Protein AF-J3I669-F1 (afdb_monomer_lite)

pLDDT: mean 90.77, std 11.13, range [43.34, 97.88]

Sequence (67 aa):
MDRREEFLEKALAVHREYELATTVMRQMISEKKTYGPEWNLADARQKAALEDWTSLLRNYSDIHKTR

Structure (mmCIF, N/CA/C/O backbone):
data_AF-J3I669-F1
#
_entry.id   AF-J3I669-F1
#
loop_
_atom_site.group_PDB
_atom_site.id
_atom_site.type_symbol
_atom_site.label_atom_id
_atom_site.label_alt_id
_atom_site.label_comp_id
_atom_site.label_asym_id
_atom_site.label_entity_id
_atom_site.label_seq_id
_atom_site.pdbx_PDB_ins_code
_atom_site.Cartn_x
_atom_site.Cartn_y
_atom_site.Cartn_z
_atom_site.occupancy
_atom_site.B_iso_or_equiv
_atom_site.auth_seq_id
_atom_site.auth_comp_id
_atom_site.auth_asym_id
_atom_site.auth_atom_id
_atom_site.pdbx_PDB_model_num
ATOM 1 N N . MET A 1 1 ? 9.538 -11.295 -20.857 1.00 63.06 1 MET A N 1
ATOM 2 C CA . MET A 1 1 ? 8.919 -10.168 -20.141 1.00 63.06 1 MET A CA 1
ATOM 3 C C . MET A 1 1 ? 9.773 -8.947 -20.406 1.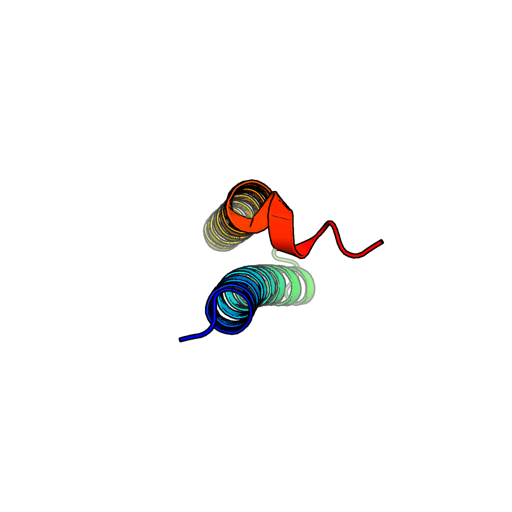00 63.06 1 MET A C 1
ATOM 5 O O . MET A 1 1 ? 10.989 -9.049 -20.264 1.00 63.06 1 MET A O 1
ATOM 9 N N . ASP A 1 2 ? 9.175 -7.859 -20.880 1.00 88.94 2 ASP A N 1
ATOM 10 C CA . ASP A 1 2 ? 9.884 -6.582 -21.034 1.00 88.94 2 ASP A CA 1
ATOM 11 C C . ASP A 1 2 ? 10.199 -6.012 -19.636 1.00 88.94 2 ASP A C 1
ATOM 13 O O . ASP A 1 2 ? 9.407 -6.162 -18.707 1.00 88.94 2 ASP A O 1
ATOM 17 N N . ARG A 1 3 ? 11.342 -5.340 -19.461 1.00 87.75 3 ARG A N 1
ATOM 18 C CA . ARG A 1 3 ? 11.726 -4.702 -18.189 1.00 87.75 3 ARG A CA 1
ATOM 19 C C . ARG A 1 3 ? 10.668 -3.691 -17.733 1.00 87.75 3 ARG A C 1
ATOM 21 O O . ARG A 1 3 ? 10.437 -3.524 -16.537 1.00 87.75 3 ARG A O 1
ATOM 28 N N . ARG A 1 4 ? 9.992 -3.043 -18.689 1.00 90.06 4 ARG A N 1
ATOM 29 C CA . ARG A 1 4 ? 8.853 -2.153 -18.424 1.00 90.06 4 ARG A CA 1
ATOM 30 C C . ARG A 1 4 ? 7.618 -2.901 -17.925 1.00 90.06 4 ARG A C 1
ATOM 32 O O . ARG A 1 4 ? 6.926 -2.398 -17.046 1.00 90.06 4 ARG A O 1
ATOM 39 N N . GLU A 1 5 ? 7.341 -4.073 -18.479 1.00 93.88 5 GLU A N 1
ATOM 40 C CA . GLU A 1 5 ? 6.223 -4.929 -18.074 1.00 93.88 5 GLU A CA 1
ATOM 41 C C . GLU A 1 5 ? 6.431 -5.452 -16.647 1.00 93.88 5 GLU A C 1
ATOM 43 O O . GLU A 1 5 ? 5.541 -5.319 -15.812 1.00 93.88 5 GLU A O 1
ATOM 48 N N . GLU A 1 6 ? 7.646 -5.909 -16.330 1.00 93.75 6 GLU A N 1
ATOM 49 C CA . GLU A 1 6 ? 8.026 -6.344 -14.981 1.00 93.75 6 GLU A CA 1
ATOM 50 C C . GLU A 1 6 ? 7.905 -5.204 -13.952 1.00 93.75 6 GLU A C 1
ATOM 52 O O . GLU A 1 6 ? 7.404 -5.400 -12.842 1.00 93.75 6 GLU A O 1
ATOM 57 N N . PHE A 1 7 ? 8.325 -3.987 -14.318 1.00 94.00 7 PHE A N 1
ATOM 58 C CA . PHE A 1 7 ? 8.143 -2.812 -13.466 1.00 94.00 7 PHE A CA 1
ATOM 59 C C . PHE A 1 7 ? 6.666 -2.521 -13.201 1.00 94.00 7 PHE A C 1
ATOM 61 O O . PHE A 1 7 ? 6.296 -2.280 -12.055 1.00 94.00 7 PHE A O 1
ATOM 68 N N . LEU A 1 8 ? 5.823 -2.539 -14.238 1.00 95.31 8 LEU A N 1
ATOM 69 C CA . LEU A 1 8 ? 4.393 -2.269 -14.093 1.00 95.31 8 LEU A CA 1
ATOM 70 C C . LEU A 1 8 ? 3.703 -3.326 -13.229 1.00 95.31 8 LEU A C 1
ATOM 72 O O . LEU A 1 8 ? 2.895 -2.969 -12.375 1.00 95.31 8 LEU A O 1
ATOM 76 N N . GLU A 1 9 ? 4.045 -4.601 -13.401 1.00 96.50 9 GLU A N 1
ATOM 77 C CA . GLU A 1 9 ? 3.519 -5.684 -12.571 1.00 96.50 9 GLU A CA 1
ATOM 78 C C . GLU A 1 9 ? 3.872 -5.473 -11.091 1.00 96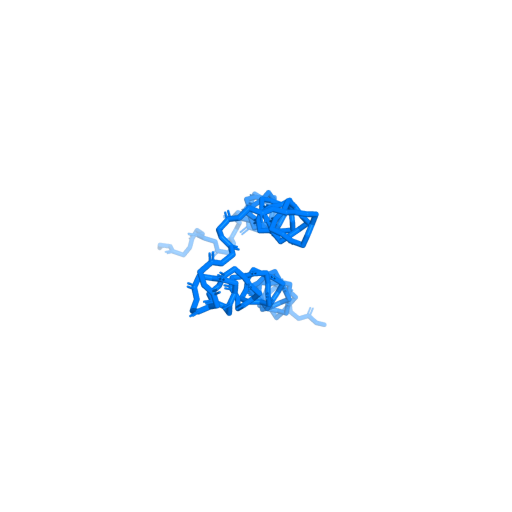.50 9 GLU A C 1
ATOM 80 O O . GLU A 1 9 ? 2.989 -5.480 -10.228 1.00 96.50 9 GLU A O 1
ATOM 85 N N . LYS A 1 10 ? 5.145 -5.183 -10.795 1.00 96.00 10 LYS A N 1
ATOM 86 C CA . LYS A 1 10 ? 5.611 -4.911 -9.427 1.00 96.00 10 LYS A CA 1
ATOM 87 C C . LYS A 1 10 ? 5.009 -3.631 -8.846 1.00 96.00 10 LYS A C 1
ATOM 89 O O . LYS A 1 10 ? 4.604 -3.619 -7.687 1.00 96.00 10 LYS A O 1
ATOM 94 N N . ALA A 1 11 ? 4.901 -2.570 -9.643 1.00 96.19 11 ALA A N 1
ATOM 95 C CA . ALA A 1 11 ? 4.283 -1.311 -9.237 1.00 96.19 11 ALA A CA 1
ATOM 96 C C . ALA A 1 11 ? 2.807 -1.504 -8.863 1.00 96.19 11 ALA A C 1
ATOM 98 O O . ALA A 1 11 ? 2.351 -0.989 -7.842 1.00 96.19 11 ALA A O 1
ATOM 99 N N . LEU A 1 12 ? 2.067 -2.283 -9.659 1.00 97.56 12 LEU A N 1
ATOM 100 C CA . LEU A 1 12 ? 0.673 -2.619 -9.375 1.00 97.56 12 LEU A CA 1
ATOM 101 C C . LEU A 1 12 ? 0.537 -3.470 -8.112 1.00 97.56 12 LEU A C 1
ATOM 103 O O . LEU A 1 12 ? -0.394 -3.240 -7.342 1.00 97.56 12 LEU A O 1
ATOM 107 N N . ALA A 1 13 ? 1.444 -4.421 -7.879 1.00 97.31 13 ALA A N 1
ATOM 108 C CA . ALA A 1 13 ? 1.447 -5.221 -6.656 1.00 97.31 13 ALA A CA 1
ATOM 109 C C . ALA A 1 13 ? 1.650 -4.342 -5.410 1.00 97.31 13 ALA A C 1
ATOM 111 O O . ALA A 1 13 ? 0.833 -4.386 -4.491 1.00 97.31 13 ALA A O 1
ATOM 112 N N . VAL A 1 14 ? 2.665 -3.470 -5.421 1.00 97.25 14 VAL A N 1
ATOM 113 C CA . VAL A 1 14 ? 2.935 -2.528 -4.323 1.00 97.25 14 VAL A CA 1
ATOM 114 C C . VAL A 1 14 ? 1.746 -1.593 -4.077 1.00 97.25 14 VAL A C 1
ATOM 116 O O . VAL A 1 14 ? 1.337 -1.384 -2.934 1.00 97.25 14 VAL A O 1
ATOM 119 N N . HIS A 1 15 ? 1.144 -1.060 -5.144 1.00 96.94 15 HIS A N 1
ATOM 120 C CA . HIS A 1 15 ? -0.023 -0.190 -5.022 1.00 96.94 15 HIS A CA 1
ATOM 121 C C . HIS A 1 15 ? -1.235 -0.917 -4.418 1.00 96.94 15 HIS A C 1
ATOM 123 O O . HIS A 1 15 ? -1.920 -0.355 -3.565 1.00 96.94 15 HIS A O 1
ATOM 129 N N . ARG A 1 16 ? -1.487 -2.174 -4.808 1.00 97.69 16 ARG A N 1
ATOM 130 C CA . ARG A 1 16 ? -2.577 -2.981 -4.236 1.00 97.69 16 ARG A CA 1
ATOM 131 C C . ARG A 1 16 ? -2.395 -3.206 -2.738 1.00 97.69 16 ARG A C 1
ATOM 133 O O . ARG A 1 16 ? -3.358 -3.032 -1.999 1.00 97.69 16 ARG A O 1
ATOM 140 N N . GLU A 1 17 ? -1.188 -3.539 -2.287 1.00 96.56 17 GLU A N 1
ATOM 141 C CA . GLU A 1 17 ? -0.904 -3.717 -0.854 1.00 96.56 17 GLU A CA 1
ATOM 142 C C . GLU A 1 17 ? -1.140 -2.427 -0.058 1.00 96.56 17 GLU A C 1
ATOM 144 O O . GLU A 1 17 ? -1.772 -2.442 1.003 1.00 96.56 17 GLU A O 1
ATOM 149 N N . TYR A 1 18 ? -0.720 -1.286 -0.608 1.00 97.56 18 TYR A N 1
ATOM 150 C CA . TYR A 1 18 ? -0.984 0.022 -0.015 1.00 97.56 18 TYR A CA 1
ATOM 151 C C . TYR A 1 18 ? -2.491 0.331 0.085 1.00 97.56 18 TYR A C 1
ATOM 153 O O . TYR A 1 18 ? -2.968 0.778 1.132 1.00 97.56 18 TYR A O 1
ATOM 161 N N . GLU A 1 19 ? -3.262 0.079 -0.978 1.00 97.69 19 GLU A N 1
ATOM 162 C CA . GLU A 1 19 ? -4.716 0.307 -0.998 1.00 97.69 19 GLU A CA 1
ATOM 163 C C . GLU A 1 19 ? -5.471 -0.632 -0.049 1.00 97.69 19 GLU A C 1
ATOM 165 O O . GLU A 1 19 ? -6.423 -0.207 0.612 1.00 97.69 19 GLU A O 1
ATOM 170 N N . LEU A 1 20 ? -5.040 -1.891 0.079 1.00 97.06 20 LEU A N 1
ATOM 171 C CA . LEU A 1 20 ? -5.621 -2.839 1.032 1.00 97.06 20 LEU A CA 1
ATOM 172 C C . LEU A 1 20 ? -5.423 -2.361 2.475 1.00 97.06 20 LEU A C 1
ATOM 174 O O . LEU A 1 20 ? -6.390 -2.295 3.237 1.00 97.06 20 LEU A O 1
ATOM 178 N N . ALA A 1 21 ? -4.201 -1.964 2.838 1.00 96.38 21 ALA A N 1
ATOM 179 C CA . ALA A 1 21 ? -3.912 -1.391 4.151 1.00 96.38 21 ALA A CA 1
ATOM 180 C C . ALA A 1 21 ? -4.726 -0.110 4.41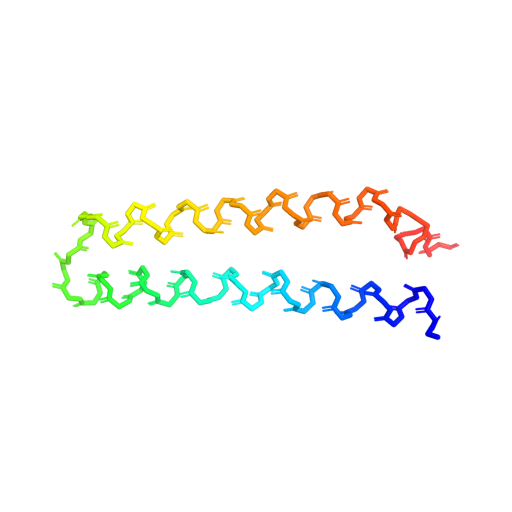1 1.00 96.38 21 ALA A C 1
ATOM 182 O O . ALA A 1 21 ? -5.375 0.028 5.450 1.00 96.38 21 ALA A O 1
ATOM 183 N N . THR A 1 22 ? -4.780 0.785 3.422 1.00 96.00 22 THR A N 1
ATOM 184 C CA . THR A 1 22 ? -5.553 2.032 3.493 1.00 96.00 22 THR A CA 1
ATOM 185 C C . THR A 1 22 ? -7.048 1.765 3.681 1.00 96.00 22 THR A C 1
ATOM 187 O O . THR A 1 22 ? -7.718 2.470 4.437 1.00 96.00 22 THR A O 1
ATOM 190 N N . THR A 1 23 ? -7.591 0.739 3.022 1.00 96.69 23 THR A N 1
ATOM 191 C CA . THR A 1 23 ? -9.005 0.354 3.140 1.00 96.69 23 THR A CA 1
ATOM 192 C C . THR A 1 23 ? -9.343 -0.099 4.557 1.00 96.69 23 THR A C 1
ATOM 194 O O . THR A 1 23 ? -10.350 0.350 5.104 1.00 96.69 23 THR A O 1
ATOM 197 N N . VAL A 1 24 ? -8.477 -0.902 5.188 1.00 94.56 24 VAL A N 1
ATOM 198 C CA . VAL A 1 24 ? -8.639 -1.305 6.597 1.00 94.56 24 VAL A CA 1
ATOM 199 C C . VAL A 1 24 ? -8.668 -0.077 7.505 1.00 94.56 24 VAL A C 1
ATOM 201 O O . VAL A 1 24 ? -9.587 0.078 8.306 1.00 94.56 24 VAL A O 1
ATOM 204 N N . MET A 1 25 ? -7.723 0.851 7.336 1.00 94.12 25 MET A N 1
ATOM 205 C CA . MET A 1 25 ? -7.684 2.079 8.139 1.00 94.12 25 MET A CA 1
ATOM 206 C C . ME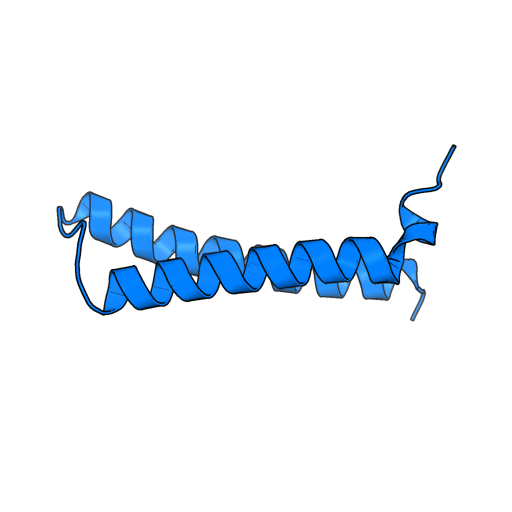T A 1 25 ? -8.933 2.946 7.925 1.00 94.12 25 MET A C 1
ATOM 208 O O . MET A 1 25 ? -9.501 3.451 8.893 1.00 94.12 25 MET A O 1
ATOM 212 N N . ARG A 1 26 ? -9.416 3.087 6.682 1.00 95.00 26 ARG A N 1
ATOM 213 C CA . ARG A 1 26 ? -10.662 3.815 6.369 1.00 95.00 26 ARG A CA 1
ATOM 214 C C . ARG A 1 26 ? -11.882 3.172 7.024 1.00 95.00 26 ARG A C 1
ATOM 216 O O . ARG A 1 26 ? -12.711 3.891 7.582 1.00 95.00 26 ARG A O 1
ATOM 223 N N . GLN A 1 27 ? -11.982 1.845 6.992 1.00 94.44 27 GLN A N 1
ATOM 224 C CA . GLN A 1 27 ? -13.058 1.123 7.665 1.00 94.44 27 GLN A CA 1
ATOM 225 C C . GLN A 1 27 ? -13.010 1.375 9.176 1.00 94.44 27 GLN A C 1
ATOM 227 O O . GLN A 1 27 ? -14.007 1.788 9.766 1.00 94.44 27 GLN A O 1
ATOM 232 N N . MET A 1 28 ? -11.837 1.232 9.790 1.00 94.00 28 MET A N 1
ATOM 233 C CA . MET A 1 28 ? -11.640 1.494 11.215 1.00 94.00 28 MET A CA 1
ATOM 234 C C . MET A 1 28 ? -12.003 2.935 11.610 1.00 94.00 28 MET A C 1
ATOM 236 O O . MET A 1 28 ? -12.658 3.146 12.632 1.00 94.00 28 MET A O 1
ATOM 240 N N . ILE A 1 29 ? -11.667 3.930 10.779 1.00 93.31 29 ILE A N 1
ATOM 241 C CA . ILE A 1 29 ? -12.099 5.326 10.966 1.00 93.31 29 ILE A CA 1
ATOM 242 C C . ILE A 1 29 ? -13.627 5.434 10.931 1.00 93.31 29 ILE A C 1
ATOM 244 O O . ILE A 1 29 ? -14.208 6.081 11.803 1.00 93.31 29 ILE A O 1
ATOM 248 N N . SER A 1 30 ? -14.287 4.787 9.964 1.00 94.06 30 SER A N 1
ATOM 249 C CA . SER A 1 30 ? -15.754 4.805 9.850 1.00 94.06 30 SER 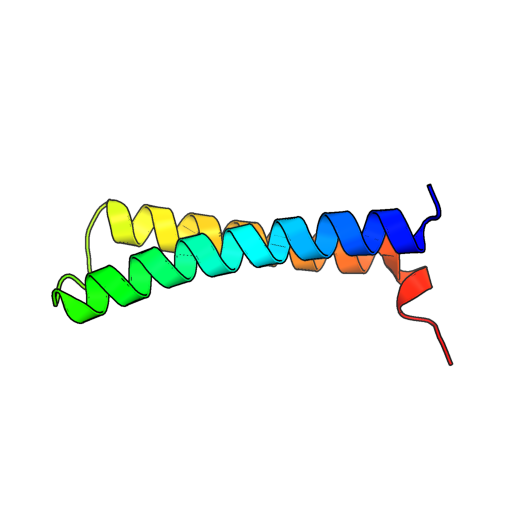A CA 1
ATOM 250 C C . SER A 1 30 ? -16.450 4.194 11.074 1.00 94.06 30 SER A C 1
ATOM 252 O O . SER A 1 30 ? -17.495 4.678 11.507 1.00 94.06 30 SER A O 1
ATOM 254 N N . GLU A 1 31 ? -15.813 3.203 11.702 1.00 93.62 31 GLU A N 1
ATOM 255 C CA . GLU A 1 31 ? -16.261 2.558 12.939 1.00 93.62 31 GLU A CA 1
ATOM 256 C C . GLU A 1 31 ? -15.849 3.319 14.216 1.00 93.62 31 GLU A C 1
ATOM 258 O O . GLU A 1 31 ? -16.140 2.864 15.322 1.00 93.62 31 GLU A O 1
ATOM 263 N N . LYS A 1 32 ? -15.176 4.475 14.092 1.00 88.44 32 LYS A N 1
ATOM 264 C CA . LYS A 1 32 ? -14.593 5.257 15.202 1.00 88.44 32 LYS A CA 1
ATOM 265 C C . LYS A 1 32 ? -13.566 4.481 16.041 1.00 88.44 32 LYS A C 1
ATOM 267 O O . LYS A 1 32 ? -13.354 4.788 17.213 1.00 88.44 32 LYS A O 1
ATOM 272 N N . LYS A 1 33 ? -12.897 3.498 15.439 1.00 82.88 33 LYS A N 1
ATOM 273 C CA . LYS A 1 33 ? -11.815 2.704 16.035 1.00 82.88 33 LYS A CA 1
ATOM 274 C C . LYS A 1 33 ? -10.474 3.159 15.467 1.00 82.88 33 LYS A C 1
ATOM 276 O O . LYS A 1 33 ? -9.840 2.446 14.709 1.00 82.88 33 LYS A O 1
ATOM 281 N N . THR A 1 34 ? -10.012 4.356 15.803 1.00 73.31 34 THR A N 1
ATOM 282 C CA . THR A 1 34 ? -8.758 4.901 15.235 1.00 73.31 34 THR A CA 1
ATOM 283 C C . THR A 1 34 ? -7.478 4.298 15.829 1.00 73.31 34 THR A C 1
ATOM 285 O O . THR A 1 34 ? -6.387 4.749 15.498 1.00 73.31 34 THR A O 1
ATOM 288 N N . TYR A 1 35 ? -7.589 3.300 16.712 1.00 79.44 35 TYR A N 1
ATOM 289 C CA . TYR A 1 35 ? -6.464 2.648 17.383 1.00 79.44 35 TYR A CA 1
ATOM 290 C C . TYR A 1 35 ? -6.766 1.165 17.622 1.00 79.44 35 TYR A C 1
ATOM 292 O O . TYR A 1 35 ? -7.911 0.795 17.880 1.00 79.44 35 TYR A O 1
ATOM 300 N N . GLY A 1 36 ? -5.736 0.319 17.571 1.00 88.81 36 GLY A N 1
ATOM 301 C CA . GLY A 1 36 ? -5.841 -1.112 17.862 1.00 88.81 36 GLY A CA 1
ATOM 302 C C . GLY A 1 36 ? -4.828 -1.959 17.084 1.00 88.81 36 GLY A C 1
ATOM 303 O O . GLY A 1 36 ? -4.118 -1.433 16.226 1.00 88.81 36 GLY A O 1
ATOM 304 N N . PRO A 1 37 ? -4.751 -3.275 17.354 1.00 92.94 37 PRO A N 1
ATOM 305 C CA . PRO A 1 37 ? -3.829 -4.179 16.659 1.00 92.94 37 PRO A CA 1
ATOM 306 C C . PRO A 1 37 ? -4.007 -4.174 15.135 1.00 92.94 37 PRO A C 1
ATOM 308 O O . PRO A 1 37 ? -3.025 -4.199 14.399 1.00 92.94 37 PRO A O 1
ATOM 311 N N . GLU A 1 38 ? -5.252 -4.077 14.665 1.00 92.25 38 GLU A N 1
ATOM 312 C CA . GLU A 1 38 ? -5.599 -3.993 13.241 1.00 92.25 38 GLU A CA 1
ATOM 313 C C . GLU A 1 38 ? -5.057 -2.712 12.595 1.00 92.25 38 GLU A C 1
ATOM 315 O O . GLU A 1 38 ? -4.489 -2.765 11.506 1.00 92.25 38 GLU A O 1
ATOM 320 N N . TRP A 1 39 ? -5.147 -1.580 13.303 1.00 94.00 39 TRP A N 1
ATOM 321 C CA . TRP A 1 39 ? -4.600 -0.302 12.849 1.00 94.00 39 TRP A CA 1
ATOM 322 C C . TRP A 1 39 ? -3.080 -0.369 12.739 1.00 94.00 39 TRP A C 1
ATOM 324 O O . TRP A 1 39 ? -2.516 0.016 11.722 1.00 94.00 39 TRP A O 1
ATOM 334 N N . ASN A 1 40 ? -2.417 -0.902 13.768 1.00 95.00 40 ASN A N 1
ATOM 335 C CA . ASN A 1 40 ? -0.961 -1.038 13.783 1.00 95.00 40 ASN A CA 1
ATOM 336 C C . ASN A 1 40 ? -0.471 -1.947 12.649 1.00 95.00 40 ASN A C 1
ATOM 338 O O . ASN A 1 40 ? 0.542 -1.658 12.018 1.00 95.00 40 ASN A O 1
ATOM 342 N N . LEU A 1 41 ? -1.200 -3.032 12.374 1.00 95.69 41 LEU A N 1
ATOM 343 C CA . LEU A 1 41 ? -0.890 -3.929 11.268 1.00 95.69 41 LEU A CA 1
ATOM 344 C C . LEU A 1 41 ? -1.076 -3.237 9.912 1.00 95.69 41 LEU A C 1
ATOM 346 O O . LEU A 1 41 ? -0.225 -3.384 9.036 1.00 95.69 41 LEU A O 1
ATOM 350 N N . ALA A 1 42 ? -2.165 -2.489 9.731 1.00 95.25 42 ALA A N 1
ATOM 351 C CA . ALA A 1 42 ? -2.417 -1.751 8.500 1.00 95.25 42 ALA A CA 1
ATOM 352 C C . ALA A 1 42 ? -1.372 -0.644 8.274 1.00 95.25 42 ALA A C 1
ATOM 354 O O . ALA A 1 42 ? -0.793 -0.575 7.195 1.00 95.25 42 ALA A O 1
ATOM 355 N N . ASP A 1 43 ? -1.039 0.139 9.303 1.00 95.06 43 ASP A N 1
ATOM 356 C CA . ASP A 1 43 ? 0.017 1.159 9.248 1.00 95.06 43 ASP A CA 1
ATOM 357 C C . ASP A 1 43 ? 1.384 0.548 8.891 1.00 95.06 43 ASP A C 1
ATOM 359 O O . ASP A 1 43 ? 2.083 1.049 8.010 1.00 95.06 43 ASP A O 1
ATOM 363 N N . ALA A 1 44 ? 1.745 -0.586 9.503 1.00 97.06 44 ALA A N 1
ATOM 364 C CA . ALA A 1 44 ? 2.980 -1.299 9.177 1.00 97.06 44 ALA A CA 1
ATOM 365 C C . ALA A 1 44 ? 3.009 -1.782 7.717 1.00 97.06 44 ALA A C 1
ATOM 367 O O . ALA A 1 44 ? 4.023 -1.622 7.038 1.00 97.06 44 ALA A O 1
ATOM 368 N N . ARG A 1 45 ? 1.896 -2.326 7.206 1.00 96.94 45 ARG A N 1
ATOM 369 C CA . ARG A 1 45 ? 1.775 -2.748 5.799 1.00 96.94 45 ARG A CA 1
ATOM 370 C C . ARG A 1 45 ? 1.873 -1.569 4.837 1.00 96.94 45 ARG A C 1
ATOM 372 O O . ARG A 1 45 ? 2.553 -1.669 3.821 1.00 96.94 45 ARG A O 1
ATOM 379 N N . GLN A 1 46 ? 1.245 -0.445 5.172 1.00 97.00 46 GLN A N 1
ATOM 380 C CA . GLN A 1 46 ? 1.299 0.765 4.360 1.00 97.00 46 GLN A CA 1
ATOM 381 C C . GLN A 1 46 ? 2.731 1.320 4.286 1.00 97.00 46 GLN A C 1
ATOM 383 O O . GLN A 1 46 ? 3.191 1.690 3.207 1.00 97.00 46 GLN A O 1
ATOM 388 N N . LYS A 1 47 ? 3.465 1.315 5.407 1.00 97.31 47 LYS A N 1
ATOM 389 C CA . LYS A 1 47 ? 4.888 1.694 5.454 1.00 97.31 47 LYS A CA 1
ATOM 390 C C . LYS A 1 47 ? 5.766 0.753 4.633 1.00 97.31 47 LYS A C 1
ATOM 392 O O . LYS A 1 47 ? 6.547 1.237 3.820 1.00 97.31 47 LYS A O 1
ATOM 397 N N . ALA A 1 48 ? 5.589 -0.559 4.780 1.00 97.88 48 ALA A N 1
ATOM 398 C CA . ALA A 1 48 ? 6.329 -1.547 3.997 1.00 97.88 48 ALA A CA 1
ATOM 399 C C . ALA A 1 48 ? 6.095 -1.370 2.486 1.00 97.88 48 ALA A C 1
ATOM 401 O O . ALA A 1 48 ? 7.050 -1.309 1.719 1.00 97.88 48 ALA A O 1
ATOM 402 N N . ALA A 1 49 ? 4.844 -1.158 2.058 1.00 97.44 49 ALA A N 1
ATOM 403 C CA . ALA A 1 49 ? 4.533 -0.889 0.654 1.00 97.44 49 ALA A CA 1
ATOM 404 C C . ALA A 1 49 ? 5.222 0.390 0.131 1.00 97.44 49 ALA A C 1
ATOM 406 O O . ALA A 1 49 ? 5.689 0.432 -1.005 1.00 97.44 49 ALA A O 1
ATOM 407 N N . LEU A 1 50 ? 5.340 1.441 0.951 1.00 96.31 50 LEU A N 1
ATOM 408 C CA . LEU A 1 50 ? 6.071 2.657 0.571 1.00 96.31 50 LEU A CA 1
ATOM 409 C C . LEU A 1 50 ? 7.590 2.436 0.474 1.00 96.31 50 LEU A C 1
ATOM 411 O O . LEU A 1 50 ? 8.250 3.010 -0.402 1.00 96.31 50 LEU A O 1
ATOM 415 N N . GLU A 1 51 ? 8.155 1.613 1.354 1.00 97.69 51 GLU A N 1
ATOM 416 C CA . GLU A 1 51 ? 9.560 1.204 1.282 1.00 97.69 51 GLU A CA 1
ATOM 417 C C . GLU A 1 51 ? 9.830 0.389 0.011 1.00 97.69 51 GLU A C 1
ATOM 419 O O . GLU A 1 51 ? 10.781 0.689 -0.721 1.00 97.69 51 GLU A O 1
ATOM 424 N N . ASP A 1 52 ? 8.947 -0.558 -0.309 1.00 97.19 52 ASP A N 1
ATOM 425 C CA . ASP A 1 52 ? 9.001 -1.365 -1.528 1.00 97.19 52 ASP A CA 1
ATOM 426 C C . ASP A 1 52 ? 8.868 -0.504 -2.783 1.00 97.19 52 ASP A C 1
ATOM 428 O O . ASP A 1 52 ? 9.647 -0.668 -3.723 1.00 97.19 52 ASP A O 1
ATOM 432 N N . TRP A 1 53 ? 7.957 0.475 -2.787 1.00 96.31 53 TRP A N 1
ATOM 433 C CA . TRP A 1 53 ? 7.844 1.454 -3.868 1.00 96.31 53 TRP A CA 1
ATOM 434 C C . TRP A 1 53 ? 9.162 2.199 -4.074 1.00 96.31 53 TRP A C 1
ATOM 436 O O . TRP A 1 53 ? 9.698 2.245 -5.180 1.00 96.31 53 TRP A O 1
ATOM 446 N N . THR A 1 54 ? 9.738 2.731 -2.996 1.00 95.06 54 THR A N 1
ATOM 447 C CA . THR A 1 54 ? 11.007 3.468 -3.053 1.00 95.06 54 THR A CA 1
ATOM 448 C C . THR A 1 54 ? 12.150 2.582 -3.558 1.00 95.06 54 THR A C 1
ATOM 450 O O . THR A 1 54 ? 12.989 3.024 -4.347 1.00 95.06 54 THR A O 1
ATOM 453 N N . SER A 1 55 ? 12.190 1.319 -3.131 1.00 95.19 55 SER A N 1
ATOM 454 C CA . SER A 1 55 ? 13.138 0.317 -3.622 1.00 95.19 55 SER A CA 1
ATOM 455 C C . SER A 1 55 ? 12.953 0.045 -5.116 1.00 95.19 55 SER A C 1
ATOM 457 O O . SER A 1 55 ? 13.926 0.053 -5.874 1.00 95.19 55 SER A O 1
ATOM 459 N N . LEU A 1 56 ? 11.704 -0.103 -5.561 1.00 94.38 56 LEU A N 1
ATOM 460 C CA . LEU A 1 56 ? 11.354 -0.336 -6.954 1.00 94.38 56 LEU A CA 1
ATOM 461 C C . LEU A 1 56 ? 11.845 0.807 -7.851 1.00 94.38 56 LEU A C 1
ATOM 463 O O . LEU A 1 56 ? 12.542 0.549 -8.829 1.00 94.38 56 LEU A O 1
ATOM 467 N N . LEU A 1 57 ? 11.586 2.067 -7.488 1.00 92.62 57 LEU A N 1
ATOM 468 C CA . LEU A 1 57 ? 12.051 3.222 -8.271 1.00 92.62 57 LEU A CA 1
ATOM 469 C C . LEU A 1 57 ? 13.580 3.271 -8.405 1.00 92.62 57 LEU A C 1
ATOM 471 O O . LEU A 1 57 ? 14.104 3.652 -9.452 1.00 92.62 57 LEU A O 1
ATOM 475 N N . ARG A 1 58 ? 14.317 2.865 -7.361 1.00 92.50 58 ARG A N 1
ATOM 476 C CA . ARG A 1 58 ? 15.786 2.780 -7.414 1.00 92.50 58 ARG A CA 1
ATOM 477 C C . ARG A 1 58 ? 16.255 1.688 -8.377 1.00 92.50 58 ARG A C 1
ATOM 479 O O . ARG A 1 58 ? 17.141 1.935 -9.196 1.00 92.50 58 ARG A O 1
ATOM 486 N N . ASN A 1 59 ? 15.640 0.509 -8.310 1.00 91.88 59 ASN A N 1
ATOM 487 C CA . ASN A 1 59 ? 16.010 -0.652 -9.127 1.00 91.88 59 ASN A CA 1
ATOM 488 C C . ASN A 1 59 ? 15.655 -0.475 -10.614 1.00 91.88 59 ASN A C 1
ATOM 490 O O . ASN A 1 59 ? 16.331 -1.023 -11.486 1.00 91.88 59 ASN A O 1
ATOM 494 N N . TYR A 1 60 ? 14.642 0.341 -10.901 1.00 91.88 60 TYR A N 1
ATOM 495 C CA . TYR A 1 60 ? 14.188 0.684 -12.249 1.00 91.88 60 TYR A CA 1
ATOM 496 C C . TYR A 1 60 ? 14.475 2.152 -12.598 1.00 91.88 60 TYR A C 1
ATOM 498 O O . TYR A 1 60 ? 13.709 2.810 -13.304 1.00 91.88 60 TYR A O 1
ATOM 506 N N . SER A 1 61 ? 15.599 2.688 -12.110 1.00 86.12 61 SER A N 1
ATOM 507 C CA . SER A 1 61 ? 15.991 4.088 -12.341 1.00 86.12 61 SER A CA 1
ATOM 508 C C . SER A 1 61 ? 16.127 4.465 -13.823 1.00 86.12 61 SER A C 1
ATOM 510 O O . SER A 1 61 ? 16.024 5.638 -14.172 1.00 86.12 61 SER A O 1
ATOM 512 N N . ASP A 1 62 ? 16.342 3.485 -14.699 1.00 85.81 62 ASP A N 1
ATOM 513 C CA . ASP A 1 62 ? 16.386 3.621 -16.152 1.00 85.81 62 ASP A CA 1
ATOM 514 C C . ASP A 1 62 ? 15.009 3.887 -16.774 1.00 85.81 62 ASP A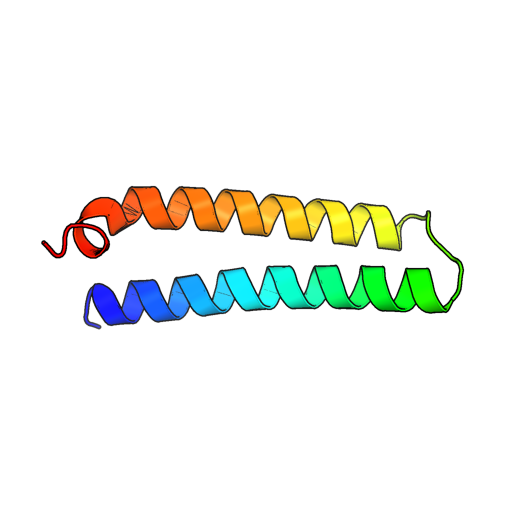 C 1
ATOM 516 O O . ASP A 1 62 ? 14.908 4.651 -17.732 1.00 85.81 62 ASP A O 1
ATOM 520 N N . ILE A 1 63 ? 13.938 3.351 -16.186 1.00 81.56 63 ILE A N 1
ATOM 521 C CA . ILE A 1 63 ? 12.561 3.561 -16.654 1.00 81.56 63 ILE A CA 1
ATOM 522 C C . ILE A 1 63 ? 12.109 5.010 -16.409 1.00 81.56 63 ILE A C 1
ATOM 524 O O . ILE A 1 63 ? 11.355 5.568 -17.204 1.00 81.56 63 ILE A O 1
ATOM 528 N N . HIS A 1 64 ? 12.630 5.663 -15.366 1.00 62.94 64 HIS A N 1
ATOM 529 C CA . HIS A 1 64 ? 12.364 7.078 -15.074 1.00 62.94 64 HIS A CA 1
ATOM 530 C C . HIS A 1 64 ? 13.149 8.067 -15.942 1.00 62.94 64 HIS A C 1
ATOM 532 O O . HIS A 1 64 ? 12.848 9.259 -15.924 1.00 62.94 64 HIS A O 1
ATOM 538 N N . LYS A 1 65 ? 14.155 7.611 -16.697 1.00 61.59 65 LYS A N 1
ATOM 539 C CA . LYS A 1 65 ? 15.043 8.477 -17.493 1.00 61.59 65 LYS A CA 1
ATOM 540 C C . LYS A 1 65 ? 14.523 8.774 -18.900 1.00 61.59 65 LYS A C 1
ATOM 542 O O . LYS A 1 65 ? 15.310 9.132 -19.770 1.00 61.59 65 LYS A O 1
ATOM 547 N N . THR A 1 66 ? 13.220 8.665 -19.141 1.00 49.19 66 THR A N 1
ATOM 548 C CA . THR A 1 66 ? 12.639 9.149 -20.398 1.00 49.19 66 THR A CA 1
ATOM 549 C C . THR A 1 66 ? 12.662 10.680 -20.409 1.00 49.19 66 THR A C 1
ATOM 551 O O . THR A 1 66 ? 11.767 11.338 -19.881 1.00 49.19 66 THR A O 1
ATOM 554 N N . ARG A 1 67 ? 13.721 11.241 -20.997 1.00 43.34 67 ARG A N 1
ATOM 555 C CA . ARG A 1 67 ? 13.773 12.612 -21.497 1.00 43.34 67 ARG A CA 1
ATOM 556 C C . ARG A 1 67 ? 14.318 12.606 -22.915 1.00 43.34 67 ARG A C 1
ATOM 558 O O . ARG A 1 67 ? 15.282 11.847 -23.152 1.00 43.34 67 ARG A O 1
#

Secondary structure (DSSP, 8-state):
--HHHHHHHHHHHHHHHHHHHHHHHHHHHHTT--SSHHHHHHHHHHHHHHHHHHHHHHHTTTGGG--

Foldseek 3Di:
DDPVVVLVVQLVVLVVQLVVLVVQCVVCVVVVNNDDPSNVVSVVSNVVSVVSVVVSCVVVVVVVPPD

Radius of gyration: 15.08 Å; chains: 1; bounding box: 33×23×39 Å